Protein AF-N8QYI4-F1 (afdb_monomer_lite)

Structure (mmCIF, N/CA/C/O backbone):
data_AF-N8QYI4-F1
#
_entry.id   AF-N8QYI4-F1
#
loop_
_atom_site.group_PDB
_atom_site.id
_atom_site.type_symbol
_atom_site.label_atom_id
_atom_site.label_alt_id
_atom_site.label_comp_id
_atom_site.label_asym_id
_atom_site.label_entity_id
_atom_site.label_seq_id
_atom_site.pdbx_PDB_ins_code
_atom_site.Cartn_x
_atom_site.Cart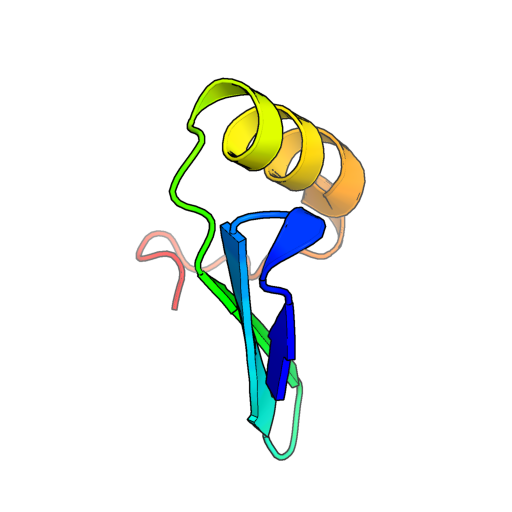n_y
_atom_site.Cartn_z
_atom_site.occupancy
_atom_site.B_iso_or_equiv
_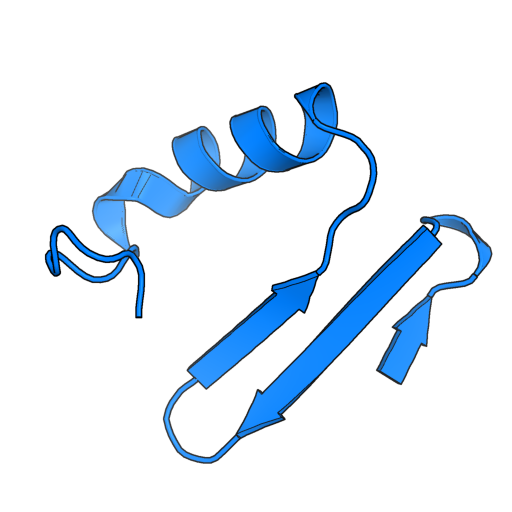atom_site.auth_seq_id
_atom_site.auth_comp_id
_atom_site.auth_asym_id
_atom_site.auth_atom_id
_atom_site.pdbx_PDB_model_num
ATOM 1 N N . MET A 1 1 ? -8.658 -9.487 2.856 1.00 86.44 1 MET A N 1
ATOM 2 C CA . MET A 1 1 ? -8.534 -9.455 4.331 1.00 86.44 1 MET A CA 1
ATOM 3 C C . MET A 1 1 ? -8.794 -8.039 4.822 1.00 86.44 1 MET A C 1
ATOM 5 O O . MET A 1 1 ? -8.352 -7.105 4.168 1.00 86.44 1 MET A O 1
ATOM 9 N N . ILE A 1 2 ? -9.511 -7.868 5.935 1.00 88.06 2 ILE A N 1
ATOM 10 C CA . ILE A 1 2 ? -9.752 -6.554 6.552 1.00 88.06 2 ILE A CA 1
ATOM 11 C C . ILE A 1 2 ? -8.970 -6.502 7.861 1.00 88.06 2 ILE A C 1
ATOM 13 O O . ILE A 1 2 ? -9.094 -7.403 8.687 1.00 88.06 2 ILE A O 1
ATOM 17 N N . SER A 1 3 ? -8.170 -5.455 8.043 1.00 86.44 3 SER A N 1
ATOM 18 C CA . SER A 1 3 ? -7.489 -5.165 9.301 1.00 86.44 3 SER A CA 1
ATOM 19 C C . SER A 1 3 ? -8.226 -4.033 10.009 1.00 86.44 3 SER A C 1
ATOM 21 O O . SER A 1 3 ? -8.024 -2.866 9.672 1.00 86.44 3 SER A O 1
ATOM 23 N N . PHE A 1 4 ? -9.066 -4.374 10.990 1.00 86.25 4 PHE A N 1
ATOM 24 C CA . PHE A 1 4 ? -9.882 -3.402 11.729 1.00 86.25 4 PHE A CA 1
ATOM 25 C C . PHE A 1 4 ? -9.045 -2.410 12.538 1.00 86.25 4 PHE A C 1
ATOM 27 O O . PHE A 1 4 ? -9.311 -1.216 12.488 1.00 86.25 4 PHE A O 1
ATOM 34 N N . GLU A 1 5 ? -7.996 -2.880 13.217 1.00 90.06 5 GLU A N 1
ATOM 35 C CA . GLU A 1 5 ? -7.100 -2.030 14.017 1.00 90.06 5 GLU A CA 1
ATOM 36 C C . GLU A 1 5 ? -6.439 -0.938 13.169 1.00 90.06 5 GLU A C 1
ATOM 38 O O . GLU A 1 5 ? -6.379 0.227 13.543 1.00 90.06 5 GLU A O 1
ATOM 43 N N . GLN A 1 6 ? -5.964 -1.325 11.988 1.00 86.81 6 GLN A N 1
ATOM 44 C CA . GLN A 1 6 ? -5.281 -0.414 11.075 1.00 86.81 6 GLN A CA 1
ATOM 45 C C . GLN A 1 6 ? -6.247 0.346 10.159 1.00 86.81 6 GLN A C 1
ATOM 47 O O . GLN A 1 6 ? -5.799 1.238 9.443 1.00 86.81 6 GLN A O 1
ATOM 52 N N . ASN A 1 7 ? -7.532 -0.026 10.156 1.00 91.81 7 ASN A N 1
ATOM 53 C CA . ASN A 1 7 ? -8.548 0.420 9.208 1.00 91.81 7 ASN A CA 1
ATOM 54 C C . ASN A 1 7 ? -8.062 0.340 7.744 1.00 91.81 7 ASN A C 1
ATOM 56 O O . ASN A 1 7 ? -7.996 1.343 7.035 1.00 91.81 7 ASN A O 1
ATOM 60 N N . ILE A 1 8 ? -7.631 -0.852 7.314 1.00 93.88 8 ILE A N 1
ATOM 61 C CA . ILE A 1 8 ? -7.094 -1.118 5.964 1.00 93.88 8 ILE A CA 1
ATOM 62 C C . ILE A 1 8 ? -7.752 -2.369 5.382 1.00 93.88 8 ILE A C 1
ATOM 64 O O . ILE A 1 8 ? -7.962 -3.356 6.096 1.00 93.88 8 ILE A O 1
ATOM 68 N N . ILE A 1 9 ? -8.009 -2.356 4.074 1.00 94.75 9 ILE A N 1
ATOM 69 C CA . ILE A 1 9 ? -8.389 -3.550 3.310 1.00 94.75 9 ILE A CA 1
ATOM 70 C C . ILE A 1 9 ? -7.188 -4.006 2.484 1.00 94.75 9 ILE A C 1
ATOM 72 O O . ILE A 1 9 ? -6.498 -3.202 1.864 1.00 94.75 9 ILE A O 1
ATOM 76 N N . ILE A 1 10 ? -6.945 -5.312 2.495 1.00 93.00 10 ILE A N 1
ATOM 77 C CA . ILE A 1 10 ? -5.866 -5.976 1.771 1.00 93.00 10 ILE A CA 1
ATOM 78 C C . ILE A 1 10 ? -6.502 -6.950 0.779 1.00 93.00 10 ILE A C 1
ATOM 80 O O . ILE A 1 10 ? -7.201 -7.882 1.199 1.00 93.00 10 ILE A O 1
ATOM 84 N N . ALA A 1 11 ? -6.266 -6.744 -0.513 1.00 92.75 11 ALA A N 1
ATOM 85 C CA . ALA A 1 11 ? -6.844 -7.531 -1.600 1.00 92.75 11 ALA A CA 1
ATOM 86 C C . ALA A 1 11 ? -5.729 -8.195 -2.433 1.00 92.75 11 ALA A C 1
ATOM 88 O O . ALA A 1 11 ? -5.213 -7.582 -3.363 1.00 92.75 11 ALA A O 1
ATOM 89 N N . PRO A 1 12 ? -5.307 -9.425 -2.083 1.00 92.25 12 PRO A N 1
ATOM 90 C CA . PRO A 1 12 ? -4.339 -10.176 -2.879 1.00 92.25 12 PRO A CA 1
ATOM 91 C C . PRO A 1 12 ? -4.984 -10.749 -4.150 1.00 92.25 12 PRO A C 1
ATOM 93 O O . PRO A 1 12 ? -6.150 -11.150 -4.127 1.00 92.25 12 PRO A O 1
ATOM 96 N N . TYR A 1 13 ? -4.208 -10.841 -5.228 1.00 87.94 13 TYR A N 1
ATOM 97 C CA . TYR A 1 13 ? -4.582 -11.489 -6.491 1.00 87.94 13 TYR A CA 1
ATOM 98 C C . TYR A 1 13 ? -3.347 -12.098 -7.170 1.00 87.94 13 TYR A C 1
A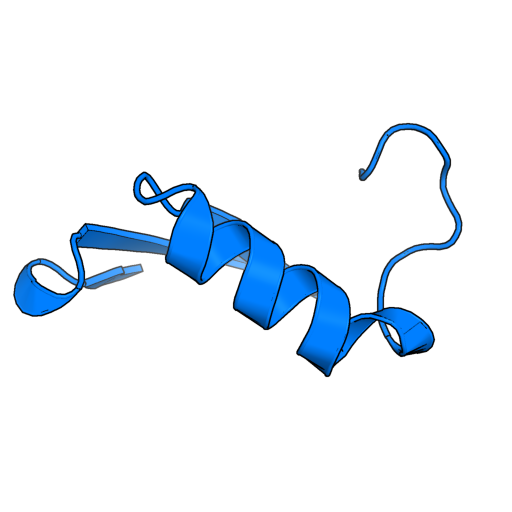TOM 100 O O . TYR A 1 13 ? -2.218 -11.919 -6.713 1.00 87.94 13 TYR A O 1
ATOM 108 N N . ASP A 1 14 ? -3.550 -12.858 -8.246 1.00 87.69 14 ASP A N 1
ATOM 109 C CA . ASP A 1 14 ? -2.446 -13.486 -8.972 1.00 87.69 14 ASP A CA 1
ATOM 110 C C . ASP A 1 14 ? -1.600 -12.421 -9.689 1.00 87.69 14 ASP A C 1
ATOM 112 O O . ASP A 1 14 ? -2.033 -11.820 -10.672 1.00 87.69 14 ASP A O 1
ATOM 116 N N . GLY A 1 15 ? -0.417 -12.141 -9.137 1.00 85.25 15 GLY A N 1
ATOM 117 C CA . GLY A 1 15 ? 0.497 -11.102 -9.615 1.00 85.25 15 GLY A CA 1
ATOM 118 C C . GLY A 1 15 ? 0.637 -9.875 -8.711 1.00 85.25 15 GLY A C 1
ATOM 119 O O . GLY A 1 15 ? 1.429 -8.994 -9.044 1.00 85.25 15 GLY A O 1
ATOM 120 N N . GLY A 1 16 ? -0.060 -9.796 -7.568 1.00 87.06 16 GLY A N 1
ATOM 121 C CA . GLY A 1 16 ? 0.078 -8.630 -6.695 1.00 87.06 16 GLY A CA 1
ATOM 122 C C . GLY A 1 16 ? -0.840 -8.573 -5.478 1.00 87.06 16 GLY A C 1
ATOM 123 O O . GLY A 1 16 ? -1.479 -9.544 -5.067 1.00 87.06 16 GLY A O 1
ATOM 124 N N . ILE A 1 17 ? -0.857 -7.396 -4.859 1.00 89.12 17 ILE A N 1
ATOM 125 C CA . ILE A 1 17 ? -1.678 -7.091 -3.695 1.00 89.12 17 ILE A CA 1
ATOM 126 C C . ILE A 1 17 ? -2.051 -5.614 -3.702 1.00 89.12 17 ILE A C 1
ATOM 128 O O . ILE A 1 1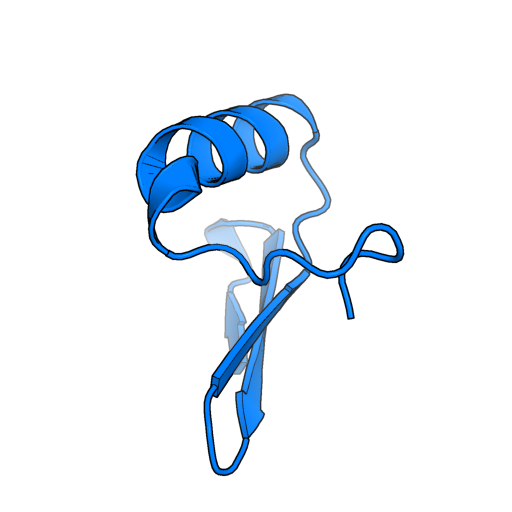7 ? -1.178 -4.753 -3.790 1.00 89.12 17 ILE A O 1
ATOM 132 N N . ASP A 1 18 ? -3.338 -5.331 -3.531 1.00 89.12 18 ASP A N 1
ATOM 133 C CA . ASP A 1 18 ? -3.807 -3.964 -3.341 1.00 89.12 18 ASP A CA 1
ATOM 134 C C . ASP A 1 18 ? -4.016 -3.674 -1.855 1.00 89.12 18 ASP A C 1
ATOM 136 O O . ASP A 1 18 ? -4.595 -4.470 -1.103 1.00 89.12 18 ASP A O 1
ATOM 140 N N . PHE A 1 19 ? -3.571 -2.489 -1.441 1.00 91.00 19 PHE A N 1
ATOM 141 C CA . PHE A 1 19 ? -3.839 -1.926 -0.123 1.00 91.00 19 PHE A CA 1
ATOM 142 C C . PHE A 1 19 ? -4.787 -0.739 -0.261 1.00 91.00 19 PHE A C 1
ATOM 144 O O . PHE A 1 19 ? -4.432 0.295 -0.826 1.00 91.00 19 PHE A O 1
ATOM 151 N N . ILE A 1 20 ? -5.978 -0.856 0.320 1.00 92.50 20 ILE A N 1
ATOM 152 C CA . ILE A 1 20 ? -6.933 0.248 0.424 1.00 92.50 20 ILE A CA 1
ATOM 153 C C . ILE A 1 20 ? -6.776 0.843 1.820 1.00 92.50 20 ILE A C 1
ATOM 155 O O . ILE A 1 20 ? -7.129 0.219 2.825 1.00 92.50 20 ILE A O 1
ATOM 159 N N . ILE A 1 21 ? -6.190 2.036 1.873 1.00 94.06 21 ILE A N 1
ATOM 160 C CA . ILE A 1 21 ? -5.798 2.722 3.104 1.00 94.06 21 ILE A CA 1
ATOM 161 C C . ILE A 1 21 ? -6.575 4.031 3.186 1.00 94.06 21 ILE A C 1
ATOM 163 O O . ILE A 1 21 ? -6.428 4.883 2.315 1.00 94.06 21 ILE A O 1
ATOM 167 N N . PHE A 1 22 ? -7.368 4.204 4.244 1.00 91.44 22 PHE A N 1
ATOM 168 C CA . PHE A 1 22 ? -8.195 5.404 4.435 1.00 91.44 22 PHE A CA 1
ATOM 169 C C . PHE A 1 22 ? -7.450 6.578 5.091 1.00 91.44 22 PHE A C 1
ATOM 171 O O . PHE A 1 22 ? -7.983 7.677 5.176 1.00 91.44 22 PHE A O 1
ATOM 178 N N . ASN A 1 23 ? -6.231 6.352 5.589 1.00 93.50 23 ASN A N 1
ATOM 179 C CA . ASN A 1 23 ? -5.385 7.394 6.166 1.00 93.50 23 ASN A CA 1
ATOM 180 C C . ASN A 1 23 ? -4.355 7.872 5.133 1.00 93.50 23 ASN A C 1
ATOM 182 O O . ASN A 1 23 ? -3.419 7.139 4.807 1.00 93.50 23 ASN A O 1
ATOM 186 N N . ASP A 1 24 ? -4.498 9.114 4.673 1.00 93.50 24 ASP A N 1
ATOM 187 C CA . ASP A 1 24 ? -3.649 9.692 3.625 1.00 93.50 24 ASP A CA 1
ATOM 188 C C . ASP A 1 24 ? -2.175 9.802 4.020 1.00 93.50 24 ASP A C 1
ATOM 190 O O . ASP A 1 24 ? -1.297 9.525 3.203 1.00 93.50 24 ASP A O 1
ATOM 194 N N . ALA A 1 25 ? -1.876 10.159 5.273 1.00 95.38 25 ALA A N 1
ATOM 195 C CA . ALA A 1 25 ? -0.496 10.266 5.743 1.00 95.38 25 ALA A CA 1
ATOM 196 C C . ALA A 1 25 ? 0.207 8.903 5.672 1.00 95.38 25 ALA A C 1
ATOM 198 O O . ALA A 1 25 ? 1.300 8.790 5.117 1.00 95.38 25 ALA A O 1
ATOM 199 N N . LYS A 1 26 ? -0.472 7.851 6.142 1.00 93.25 26 LYS A N 1
ATOM 200 C CA . LYS A 1 26 ? 0.027 6.473 6.082 1.00 93.25 26 LYS A CA 1
ATOM 201 C C . LYS A 1 26 ? 0.116 5.957 4.646 1.00 93.25 26 LYS A C 1
ATOM 203 O O . LYS A 1 26 ? 1.081 5.282 4.293 1.00 93.25 26 LYS A O 1
ATOM 208 N N . ARG A 1 27 ? -0.870 6.276 3.802 1.00 93.06 27 ARG A N 1
ATOM 209 C CA . ARG A 1 27 ? -0.849 5.937 2.373 1.00 93.06 27 ARG A CA 1
ATOM 210 C C . ARG A 1 27 ? 0.380 6.543 1.694 1.00 93.06 27 ARG A C 1
ATOM 212 O O . ARG A 1 27 ? 1.106 5.830 1.009 1.00 93.06 27 ARG A O 1
ATOM 219 N N . ASN A 1 28 ? 0.636 7.828 1.918 1.00 93.50 28 ASN A N 1
ATOM 220 C CA . ASN A 1 28 ? 1.765 8.536 1.316 1.00 93.50 28 ASN A CA 1
ATOM 221 C C . ASN A 1 28 ?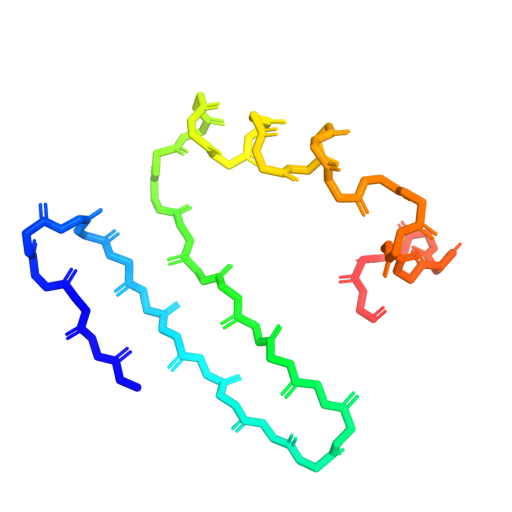 3.115 8.033 1.849 1.00 93.50 28 ASN A C 1
ATOM 223 O O . ASN A 1 28 ? 4.062 7.904 1.075 1.00 93.50 28 ASN A O 1
ATOM 227 N N . GLU A 1 29 ? 3.204 7.687 3.137 1.00 95.44 29 GLU A N 1
ATOM 228 C CA . GLU A 1 29 ? 4.389 7.034 3.707 1.00 95.44 29 GLU A CA 1
ATOM 229 C C . GLU A 1 29 ? 4.700 5.715 2.983 1.00 95.44 29 GLU A C 1
ATOM 231 O O . GLU A 1 29 ? 5.838 5.484 2.572 1.00 95.44 29 GLU A O 1
ATOM 236 N N . LEU A 1 30 ? 3.685 4.874 2.768 1.00 92.12 30 LEU A N 1
ATOM 237 C CA . LEU A 1 30 ? 3.846 3.581 2.100 1.00 92.12 30 LEU A CA 1
ATOM 238 C C . LEU A 1 30 ? 4.179 3.734 0.610 1.00 92.12 30 LEU A C 1
ATOM 240 O O . LEU A 1 30 ? 5.055 3.024 0.120 1.00 92.12 30 LEU A O 1
ATOM 244 N N . ILE A 1 31 ? 3.558 4.687 -0.091 1.00 91.38 31 ILE A N 1
ATOM 245 C CA . ILE A 1 31 ? 3.905 5.024 -1.483 1.00 91.38 31 ILE A CA 1
ATOM 246 C C . ILE A 1 31 ? 5.380 5.410 -1.588 1.00 91.38 31 ILE A C 1
ATOM 248 O O . ILE A 1 31 ? 6.096 4.878 -2.429 1.00 91.38 31 ILE A O 1
ATOM 252 N N . ASN A 1 32 ? 5.860 6.287 -0.704 1.00 93.75 32 ASN A N 1
ATOM 253 C CA . ASN A 1 32 ? 7.261 6.704 -0.711 1.00 93.75 32 ASN A CA 1
ATOM 254 C C . ASN A 1 32 ? 8.206 5.545 -0.381 1.00 93.75 32 ASN A C 1
ATOM 256 O O . ASN A 1 32 ? 9.256 5.408 -1.011 1.00 93.75 32 ASN A O 1
ATOM 260 N N . LYS A 1 33 ? 7.828 4.700 0.586 1.00 94.94 33 LYS A N 1
ATOM 261 C CA . LYS A 1 33 ? 8.614 3.537 1.008 1.00 94.94 33 LYS A CA 1
ATOM 262 C C . LYS A 1 33 ? 8.778 2.505 -0.106 1.00 94.94 33 LYS A C 1
ATOM 264 O O . LYS A 1 33 ? 9.855 1.934 -0.236 1.00 94.94 33 LYS A O 1
ATOM 269 N N . TYR A 1 34 ? 7.729 2.265 -0.888 1.00 91.31 34 TYR A N 1
ATOM 270 C CA . TYR A 1 34 ? 7.714 1.243 -1.938 1.00 91.31 34 TYR A CA 1
ATOM 271 C C . TYR A 1 34 ? 7.806 1.820 -3.349 1.00 91.31 34 TYR A C 1
ATOM 273 O O . TYR A 1 34 ? 7.529 1.105 -4.304 1.00 91.31 34 TYR A O 1
ATOM 281 N N . LYS A 1 35 ? 8.216 3.085 -3.502 1.00 90.12 35 LYS A N 1
ATOM 282 C CA . LYS A 1 35 ? 8.221 3.801 -4.788 1.00 90.12 35 LYS A CA 1
ATOM 283 C C . LYS A 1 35 ? 8.906 3.034 -5.926 1.00 90.12 35 LYS A C 1
ATOM 285 O O . LYS A 1 35 ? 8.441 3.086 -7.054 1.00 90.12 35 LYS A O 1
ATOM 290 N N . ASP A 1 36 ? 9.974 2.298 -5.614 1.00 90.94 36 ASP A N 1
ATOM 291 C CA . ASP A 1 36 ? 10.772 1.562 -6.601 1.00 90.94 36 ASP A CA 1
ATOM 292 C C . ASP A 1 36 ? 10.082 0.261 -7.050 1.00 90.94 36 ASP A C 1
ATOM 294 O O . ASP A 1 36 ? 10.495 -0.364 -8.021 1.00 90.94 36 ASP A O 1
ATOM 298 N N . TRP A 1 37 ? 9.059 -0.175 -6.310 1.00 86.75 37 TRP A N 1
ATOM 299 C CA . TRP A 1 37 ? 8.277 -1.390 -6.549 1.00 86.75 37 TRP A CA 1
ATOM 300 C C . TRP A 1 37 ? 6.867 -1.062 -7.058 1.00 86.75 37 TRP A C 1
ATOM 302 O O . TRP A 1 37 ? 6.094 -1.974 -7.351 1.00 86.75 37 TRP A O 1
ATOM 312 N N . LEU A 1 38 ? 6.510 0.225 -7.146 1.00 84.88 38 LEU A N 1
ATOM 313 C CA . LEU A 1 38 ? 5.240 0.650 -7.716 1.00 84.88 38 LEU A CA 1
ATOM 314 C C . LEU A 1 38 ? 5.240 0.438 -9.229 1.00 84.88 38 LEU A C 1
ATOM 316 O O . LEU A 1 38 ? 6.254 0.601 -9.910 1.00 84.88 38 LEU A O 1
ATOM 320 N N . SER A 1 39 ? 4.059 0.108 -9.750 1.00 77.81 39 SER A N 1
ATOM 321 C CA . SER A 1 39 ? 3.800 0.083 -11.185 1.00 77.81 39 SER A CA 1
ATOM 322 C C . SER A 1 39 ? 4.213 1.428 -11.804 1.00 77.81 39 SER A C 1
ATOM 324 O O . SER A 1 39 ? 3.837 2.478 -11.281 1.00 77.81 39 SER A O 1
ATOM 326 N N . PRO A 1 40 ? 4.957 1.440 -12.925 1.00 77.44 40 PRO A N 1
ATOM 327 C CA . PRO A 1 40 ? 5.306 2.674 -13.627 1.00 77.44 40 PRO A CA 1
ATOM 328 C C . PRO A 1 40 ? 4.101 3.288 -14.355 1.00 77.44 40 PRO A C 1
ATOM 330 O O . PRO A 1 40 ? 4.230 4.333 -14.995 1.00 77.44 40 PRO A O 1
ATOM 333 N N . ARG A 1 41 ? 2.939 2.621 -14.323 1.00 78.50 41 ARG A N 1
ATOM 334 C CA . ARG A 1 41 ? 1.723 3.107 -14.961 1.00 78.50 41 ARG A CA 1
ATOM 335 C C . ARG A 1 41 ? 1.266 4.397 -14.282 1.00 78.50 41 ARG A C 1
ATOM 337 O O . ARG A 1 41 ? 1.147 4.480 -13.063 1.00 78.50 41 ARG A O 1
ATOM 344 N N . ALA A 1 42 ? 1.003 5.413 -15.099 1.00 69.31 42 ALA A N 1
ATOM 345 C CA . ALA A 1 42 ? 0.613 6.740 -14.629 1.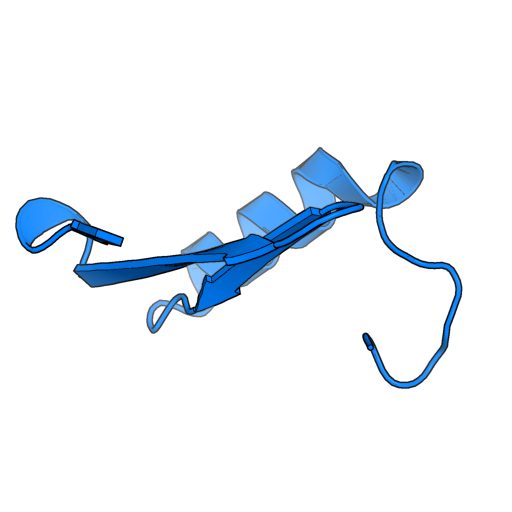00 69.31 42 ALA A CA 1
ATOM 346 C C . ALA A 1 42 ? -0.792 6.777 -13.997 1.00 69.31 42 ALA A C 1
ATOM 348 O O . ALA A 1 42 ? -1.114 7.734 -13.297 1.00 69.31 42 ALA A O 1
ATOM 349 N N . ASP A 1 43 ? -1.622 5.760 -14.248 1.00 75.44 43 ASP A N 1
ATOM 350 C CA . ASP A 1 43 ? -2.969 5.621 -13.688 1.00 75.44 43 ASP A CA 1
ATOM 351 C C . ASP A 1 43 ? -2.992 4.919 -12.320 1.00 75.44 43 ASP A C 1
ATOM 353 O O . ASP A 1 43 ? -4.022 4.936 -11.647 1.00 75.44 43 ASP A O 1
ATOM 357 N N . GLY A 1 44 ? -1.861 4.358 -11.875 1.00 61.56 44 GLY A N 1
ATOM 358 C CA . GLY A 1 44 ? -1.756 3.672 -10.588 1.00 61.56 44 GLY A CA 1
ATOM 359 C C . GLY A 1 44 ? -2.517 2.343 -10.517 1.00 61.56 44 GLY A C 1
ATOM 360 O O . GLY A 1 44 ? -2.761 1.870 -9.405 1.00 61.56 44 GLY A O 1
ATOM 361 N N . LEU A 1 45 ? -2.883 1.774 -11.674 1.00 60.09 45 LEU A N 1
ATOM 362 C CA . LEU A 1 45 ? -3.374 0.399 -11.847 1.00 60.09 45 LEU A CA 1
ATOM 363 C C . LEU A 1 45 ? -2.267 -0.515 -12.413 1.00 60.09 45 LEU A C 1
ATOM 365 O O . LEU A 1 45 ? -1.091 -0.092 -12.508 1.00 60.09 45 LEU A O 1
#

Foldseek 3Di:
DADPVQRWDWADDDPDIDIDHPDPVVVVVVCVVCVVVFDPDPVSD

Organism: NCBI:txid1530123

Sequence (45 aa):
MISFEQNIIIAPYDGGIDFIIFNDAKRNELINKYKDWLSPRADGL

InterPro domains:
  IPR024976 Domain of unknown function DUF3885 [PF13021] (2-40)

pLDDT: mean 87.81, std 8.1, range [60.09, 95.44]

Radius of gyration: 11.21 Å; chains: 1; bounding box: 21×24×29 Å

Secondary structure (DSSP, 8-state):
-EETTTTEEEEEETTEEEEEES-HHHHHHHHHHTGGGS---TT--